Protein AF-A0A8B6LV24-F1 (afdb_monomer_lite)

Sequence (105 aa):
MSESELAAETKAGVDAFNKDLPSRVNATTILQSVSYTSFNKVYMYRYETTFPMDEKAQRAALVKQQCASPNLSAFMKRGITLRSLYFGPDRKMTDIEVRAADCAK

Structure (mmCIF, N/CA/C/O backbone):
data_AF-A0A8B6LV24-F1
#
_entry.id   AF-A0A8B6LV24-F1
#
loop_
_atom_site.group_PDB
_atom_site.id
_atom_site.type_symbol
_atom_site.label_atom_id
_atom_site.label_alt_id
_atom_site.label_comp_id
_atom_site.label_asym_id
_atom_site.label_entity_id
_atom_site.label_seq_id
_atom_site.pdbx_PDB_ins_code
_atom_site.Cartn_x
_atom_site.Cartn_y
_atom_site.Cartn_z
_atom_site.occupancy
_atom_site.B_iso_or_equiv
_atom_site.auth_seq_id
_atom_site.auth_comp_id
_atom_site.auth_asym_id
_atom_site.auth_atom_id
_atom_site.pdbx_PDB_model_num
ATOM 1 N N . MET A 1 1 ? -12.106 3.032 22.383 1.00 60.88 1 MET A N 1
ATOM 2 C CA . MET A 1 1 ? -11.305 3.926 21.534 1.00 60.88 1 MET A CA 1
ATOM 3 C C . MET A 1 1 ? -12.244 4.631 20.578 1.00 60.88 1 MET A C 1
ATOM 5 O O . MET A 1 1 ? -13.026 3.953 19.918 1.00 60.88 1 MET A O 1
ATOM 9 N N . SER A 1 2 ? -12.242 5.956 20.581 1.00 80.81 2 SER A N 1
ATOM 10 C CA . SER A 1 2 ? -13.063 6.789 19.704 1.00 80.81 2 SER A CA 1
ATOM 11 C C . SER A 1 2 ? -12.483 6.844 18.284 1.00 80.81 2 SER A C 1
ATOM 13 O O . SER A 1 2 ? -11.328 6.480 18.045 1.00 80.81 2 SER A O 1
ATOM 15 N N . GLU A 1 3 ? -13.275 7.302 17.312 1.00 78.81 3 GLU A N 1
ATOM 16 C CA . GLU A 1 3 ? -12.783 7.490 15.939 1.00 78.81 3 GLU A CA 1
ATOM 17 C C . GLU A 1 3 ? -11.674 8.551 15.851 1.00 78.81 3 GLU A C 1
ATOM 19 O O . GLU A 1 3 ? -10.770 8.429 15.024 1.00 78.81 3 GLU A O 1
ATOM 24 N N . SER A 1 4 ? -11.707 9.567 16.721 1.00 79.25 4 SER A N 1
ATOM 25 C CA . SER A 1 4 ? -10.672 10.602 16.789 1.00 79.25 4 SER A CA 1
ATOM 26 C C . SER A 1 4 ? -9.351 10.062 17.337 1.00 79.25 4 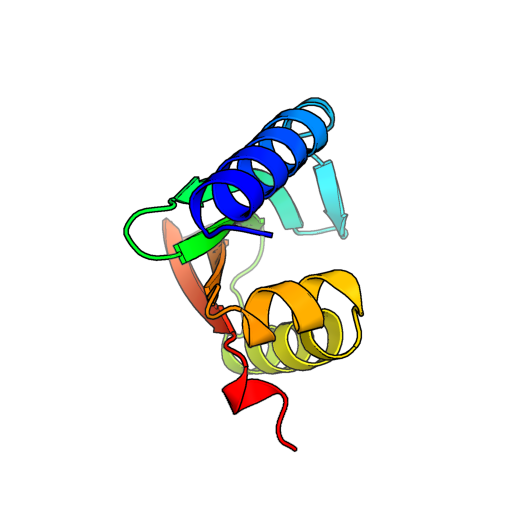SER A C 1
ATOM 28 O O . SER A 1 4 ? -8.296 10.396 16.800 1.00 79.25 4 SER A O 1
ATOM 30 N N . GLU A 1 5 ? -9.397 9.179 18.336 1.00 83.62 5 GLU A N 1
ATOM 31 C CA . GLU A 1 5 ? -8.214 8.484 18.859 1.00 83.62 5 GLU A CA 1
ATOM 32 C C . GLU A 1 5 ? -7.581 7.586 17.789 1.00 83.62 5 GLU A C 1
ATOM 34 O O . GLU A 1 5 ? -6.378 7.676 17.550 1.00 83.62 5 GLU A O 1
ATOM 39 N N . LEU A 1 6 ? -8.393 6.799 17.067 1.00 82.56 6 LEU A N 1
ATOM 40 C CA . LEU A 1 6 ? -7.914 5.972 15.954 1.00 82.56 6 LEU A CA 1
ATOM 41 C C . LEU A 1 6 ? -7.245 6.819 14.865 1.00 82.56 6 LEU A C 1
ATOM 43 O O . LEU A 1 6 ? -6.200 6.441 14.335 1.00 82.56 6 LEU A O 1
ATOM 47 N N . ALA A 1 7 ? -7.846 7.956 14.508 1.00 85.81 7 ALA A N 1
ATOM 48 C CA . ALA A 1 7 ? -7.300 8.838 13.487 1.00 85.81 7 ALA A CA 1
ATOM 49 C C . ALA A 1 7 ? -5.963 9.463 13.915 1.00 85.81 7 ALA A C 1
ATOM 51 O O . ALA A 1 7 ? -5.039 9.527 13.101 1.00 85.81 7 ALA A O 1
ATOM 52 N N . ALA A 1 8 ? -5.848 9.890 15.177 1.00 86.12 8 ALA A N 1
ATOM 53 C CA . ALA A 1 8 ? -4.621 10.452 15.730 1.00 86.12 8 ALA A CA 1
ATOM 54 C C . ALA A 1 8 ? -3.497 9.408 15.800 1.00 86.12 8 ALA A C 1
ATOM 56 O O . ALA A 1 8 ? -2.388 9.677 15.342 1.00 86.12 8 ALA A O 1
ATOM 57 N N . GLU A 1 9 ? -3.794 8.202 16.291 1.00 86.12 9 GLU A N 1
ATOM 58 C CA . GLU A 1 9 ? -2.841 7.088 16.352 1.00 86.12 9 GLU A CA 1
ATOM 59 C C . GLU A 1 9 ? -2.366 6.685 14.950 1.00 86.12 9 GLU A C 1
ATOM 61 O O . GLU A 1 9 ? -1.165 6.582 14.698 1.00 86.12 9 GLU A O 1
ATOM 66 N N . THR A 1 10 ? -3.299 6.532 14.003 1.00 86.75 10 THR A N 1
ATOM 67 C CA . THR A 1 10 ? -2.967 6.156 12.621 1.00 86.75 10 THR A CA 1
ATOM 68 C C . THR A 1 10 ? -2.085 7.216 11.969 1.00 86.75 10 THR A C 1
ATOM 70 O O . THR A 1 10 ? -1.084 6.881 11.334 1.00 86.75 10 THR A O 1
ATOM 73 N N . LYS A 1 11 ? -2.409 8.502 12.158 1.00 89.38 11 LYS A N 1
ATOM 74 C CA . LYS A 1 11 ? -1.599 9.605 11.639 1.00 89.38 11 LYS A CA 1
ATOM 75 C C . LYS A 1 11 ? -0.204 9.642 12.270 1.00 89.38 11 LYS A C 1
ATOM 77 O O . LYS A 1 11 ? 0.769 9.769 11.536 1.00 89.38 11 LYS A O 1
ATOM 82 N N . ALA A 1 12 ? -0.093 9.484 13.587 1.00 88.69 12 ALA A N 1
ATOM 83 C CA . ALA A 1 12 ? 1.200 9.436 14.265 1.00 88.69 12 ALA A CA 1
ATOM 84 C C . ALA A 1 12 ? 2.058 8.257 13.774 1.00 88.69 12 ALA A C 1
ATOM 86 O O . ALA A 1 12 ? 3.254 8.422 13.536 1.00 88.69 12 ALA A O 1
ATOM 87 N N . GLY A 1 13 ? 1.443 7.091 13.549 1.00 88.38 13 GLY A N 1
ATOM 88 C CA . GLY A 1 13 ? 2.110 5.928 12.963 1.00 88.38 13 GLY A CA 1
ATOM 89 C C . GLY A 1 13 ? 2.613 6.186 11.541 1.00 88.38 13 GLY A C 1
ATOM 90 O O . GLY A 1 13 ? 3.742 5.828 11.218 1.00 88.38 13 GLY A O 1
ATOM 91 N N . VAL A 1 14 ? 1.817 6.858 10.703 1.00 92.00 14 VAL A N 1
ATOM 92 C CA . VAL A 1 14 ? 2.236 7.296 9.360 1.00 92.00 14 VAL A CA 1
ATOM 93 C C . VAL A 1 14 ? 3.404 8.277 9.426 1.00 92.00 14 VAL A C 1
ATOM 95 O O . VAL A 1 14 ? 4.382 8.109 8.703 1.00 92.00 14 VAL A O 1
ATOM 98 N N . ASP A 1 15 ? 3.318 9.287 10.291 1.00 91.31 15 ASP A N 1
ATOM 99 C CA . ASP A 1 15 ? 4.351 10.315 10.428 1.00 91.31 15 ASP A CA 1
ATOM 100 C C . ASP A 1 15 ? 5.668 9.711 10.951 1.00 91.31 15 ASP A C 1
ATOM 102 O O . ASP A 1 15 ? 6.746 10.132 10.539 1.00 91.31 15 ASP A O 1
ATOM 106 N N . ALA A 1 16 ? 5.597 8.688 11.809 1.00 91.12 16 ALA A N 1
ATOM 107 C CA . ALA A 1 16 ? 6.760 7.912 12.228 1.00 91.12 16 ALA A CA 1
ATOM 108 C C . ALA A 1 16 ? 7.330 7.068 11.079 1.00 91.12 16 ALA A C 1
ATOM 110 O O . ALA A 1 16 ? 8.526 7.140 10.820 1.00 91.12 16 ALA A O 1
ATOM 111 N N . PHE A 1 17 ? 6.484 6.327 10.359 1.00 89.31 17 PHE A N 1
ATOM 112 C CA . PHE A 1 17 ? 6.910 5.453 9.265 1.00 89.31 17 PHE A CA 1
ATOM 113 C C . PHE A 1 17 ? 7.538 6.229 8.099 1.00 89.31 17 PHE A C 1
ATOM 115 O O . PHE A 1 17 ? 8.506 5.773 7.500 1.00 89.31 17 PHE A O 1
ATOM 122 N N . ASN A 1 18 ? 7.042 7.436 7.813 1.00 93.12 18 ASN A N 1
ATOM 123 C CA . ASN A 1 18 ? 7.606 8.314 6.788 1.00 93.12 18 ASN A CA 1
ATOM 124 C C . ASN A 1 18 ? 9.038 8.784 7.087 1.00 93.12 18 ASN A C 1
ATOM 126 O O . ASN A 1 18 ? 9.724 9.183 6.152 1.00 93.12 18 ASN A O 1
ATOM 130 N N . LYS A 1 19 ? 9.508 8.752 8.344 1.00 93.69 19 LYS A N 1
ATOM 131 C CA . LYS A 1 19 ? 10.889 9.155 8.679 1.00 93.69 19 LYS A CA 1
ATOM 132 C C . LYS A 1 19 ? 11.936 8.240 8.051 1.00 93.69 19 LYS A C 1
ATOM 134 O O . LYS A 1 19 ? 13.045 8.692 7.794 1.00 93.69 19 LYS A O 1
ATOM 139 N N . ASP A 1 20 ? 11.559 6.994 7.781 1.00 93.56 20 ASP A N 1
ATOM 140 C CA . ASP A 1 20 ? 12.427 5.977 7.190 1.00 93.56 20 ASP A CA 1
ATOM 141 C C . ASP A 1 20 ? 12.241 5.862 5.662 1.00 93.56 20 ASP A C 1
ATOM 143 O O . ASP A 1 20 ? 12.734 4.916 5.044 1.00 93.56 20 ASP A O 1
ATOM 147 N N . LEU A 1 21 ? 11.510 6.800 5.039 1.00 93.81 21 LEU A N 1
ATOM 148 C CA . LEU A 1 21 ? 11.235 6.826 3.600 1.00 93.81 21 LEU A CA 1
ATOM 149 C C . LEU A 1 21 ? 12.024 7.939 2.880 1.00 93.81 21 LEU A C 1
ATOM 151 O O . LEU A 1 21 ? 12.297 8.982 3.475 1.00 93.81 21 LEU A O 1
ATOM 155 N N . PRO A 1 22 ? 12.371 7.758 1.589 1.00 96.12 22 PRO A N 1
ATOM 156 C CA . PRO A 1 22 ? 12.035 6.620 0.729 1.00 96.12 22 PRO A CA 1
ATOM 157 C C . PRO A 1 22 ? 12.802 5.339 1.087 1.00 96.12 22 PRO A C 1
ATOM 159 O O . PRO A 1 22 ? 13.978 5.382 1.434 1.00 96.12 22 PRO A O 1
ATOM 162 N N . SER A 1 23 ? 12.146 4.182 0.952 1.00 95.88 23 SER A N 1
ATOM 163 C CA . SER A 1 23 ? 12.736 2.875 1.272 1.00 95.88 23 SER A CA 1
ATOM 164 C C . SER A 1 23 ? 12.533 1.859 0.154 1.00 95.88 23 SER A C 1
ATOM 166 O O . SER A 1 23 ? 11.478 1.787 -0.482 1.00 95.88 23 SER A O 1
ATOM 168 N N . ARG A 1 24 ? 13.564 1.054 -0.111 1.00 94.56 24 ARG A N 1
ATOM 169 C CA . ARG A 1 24 ? 13.538 0.037 -1.164 1.00 94.56 24 ARG A CA 1
ATOM 170 C C . ARG A 1 24 ? 12.769 -1.194 -0.683 1.00 94.56 24 ARG A C 1
ATOM 172 O O . ARG A 1 24 ? 13.188 -1.859 0.255 1.00 94.56 24 ARG A O 1
ATOM 179 N N . VAL A 1 25 ? 11.679 -1.525 -1.375 1.00 91.31 25 VAL A N 1
ATOM 180 C CA . VAL A 1 25 ? 10.848 -2.706 -1.077 1.00 91.31 25 VAL A CA 1
ATOM 181 C C . VAL A 1 25 ? 11.428 -3.954 -1.740 1.00 91.31 25 VAL A C 1
ATOM 183 O O . VAL A 1 25 ? 11.442 -5.031 -1.155 1.00 91.31 25 VAL A O 1
ATOM 186 N N . ASN A 1 26 ? 11.900 -3.813 -2.980 1.00 90.62 26 ASN A N 1
ATOM 187 C CA . ASN A 1 26 ? 12.553 -4.874 -3.747 1.00 90.62 26 ASN A CA 1
ATOM 188 C C . ASN A 1 26 ? 13.489 -4.264 -4.812 1.00 90.62 26 ASN A C 1
ATOM 190 O O . ASN A 1 26 ? 13.689 -3.051 -4.851 1.00 90.62 26 ASN A O 1
ATOM 194 N N . ALA A 1 27 ? 14.068 -5.088 -5.691 1.00 91.00 27 ALA A N 1
ATOM 195 C CA . ALA A 1 27 ? 15.009 -4.640 -6.726 1.00 91.00 27 ALA A CA 1
ATOM 196 C C . ALA A 1 27 ? 14.452 -3.563 -7.683 1.00 91.00 27 ALA A C 1
ATOM 198 O O . ALA A 1 27 ? 15.227 -2.815 -8.274 1.00 91.00 27 ALA A O 1
ATOM 199 N N . THR A 1 28 ? 13.130 -3.481 -7.820 1.00 91.56 28 THR A N 1
ATOM 200 C CA . THR A 1 28 ? 12.426 -2.669 -8.822 1.00 91.56 28 THR A CA 1
ATOM 201 C C . THR A 1 28 ? 11.465 -1.642 -8.234 1.00 91.56 28 THR A C 1
ATOM 203 O O . THR A 1 28 ? 10.993 -0.784 -8.969 1.00 91.56 28 THR A O 1
ATOM 206 N N . THR A 1 29 ? 11.164 -1.711 -6.933 1.00 94.06 29 THR A N 1
ATOM 207 C CA . THR A 1 29 ? 10.116 -0.909 -6.288 1.00 94.06 29 THR A CA 1
ATOM 208 C C . THR A 1 29 ? 10.654 -0.168 -5.070 1.00 94.06 29 THR A C 1
ATOM 210 O O . THR A 1 29 ? 11.246 -0.768 -4.166 1.00 94.06 29 THR A O 1
ATOM 213 N N . ILE A 1 30 ? 10.383 1.132 -5.017 1.00 96.00 30 ILE A N 1
ATOM 214 C CA . ILE A 1 30 ? 10.695 2.018 -3.895 1.00 96.00 30 ILE A CA 1
ATOM 215 C C . ILE A 1 30 ? 9.379 2.528 -3.318 1.00 96.00 30 ILE A C 1
ATOM 217 O O . ILE A 1 30 ? 8.533 3.034 -4.049 1.00 96.00 30 ILE A O 1
ATOM 221 N N . LEU A 1 31 ? 9.195 2.395 -2.008 1.00 96.94 31 LEU A N 1
ATOM 222 C CA . LEU A 1 31 ? 8.131 3.074 -1.284 1.00 96.94 31 LEU A CA 1
ATOM 223 C C . LEU A 1 31 ? 8.590 4.508 -1.008 1.00 96.94 31 LEU A C 1
ATOM 225 O O . LEU A 1 31 ? 9.565 4.720 -0.294 1.00 96.94 31 LEU A O 1
ATOM 229 N N . GLN A 1 32 ? 7.897 5.474 -1.598 1.00 97.06 32 GLN A N 1
ATOM 230 C CA . GLN A 1 32 ? 8.229 6.896 -1.526 1.00 97.06 32 GLN A CA 1
ATOM 231 C C . GLN A 1 32 ? 7.612 7.564 -0.302 1.00 97.06 32 GLN A C 1
ATOM 233 O O . GLN A 1 32 ? 8.268 8.340 0.384 1.00 97.06 32 GLN A O 1
ATOM 238 N N . SER A 1 33 ? 6.339 7.281 -0.034 1.00 96.31 33 SER A N 1
ATOM 239 C CA . SER A 1 33 ? 5.632 7.873 1.096 1.00 96.31 33 SER A CA 1
ATOM 240 C C . SER A 1 33 ? 4.428 7.045 1.510 1.00 96.31 33 SER A C 1
ATOM 242 O O . SER A 1 33 ? 3.902 6.223 0.752 1.00 96.31 33 SER A O 1
ATOM 244 N N . VAL A 1 34 ? 3.959 7.317 2.719 1.00 95.94 34 VAL A N 1
ATOM 245 C CA . VAL A 1 34 ? 2.689 6.839 3.242 1.00 95.94 34 VAL A CA 1
ATOM 246 C C . VAL A 1 34 ? 1.877 8.027 3.742 1.00 95.94 34 VAL A C 1
ATOM 248 O O . VAL A 1 34 ? 2.418 9.027 4.205 1.00 95.94 34 VAL A O 1
ATOM 251 N N . SER A 1 35 ? 0.559 7.960 3.627 1.00 95.12 35 SER A N 1
ATOM 252 C CA . SER A 1 35 ? -0.337 8.996 4.132 1.00 95.12 35 SER A CA 1
ATOM 253 C C . SER A 1 35 ? -1.614 8.377 4.680 1.00 95.12 35 SER A C 1
ATOM 255 O O . SER A 1 35 ? -2.011 7.291 4.267 1.00 95.12 35 SER A O 1
ATOM 257 N N . TYR A 1 36 ? -2.266 9.071 5.606 1.00 94.38 36 TYR A N 1
ATOM 258 C CA . TYR A 1 36 ? -3.589 8.698 6.088 1.00 94.38 36 TYR A CA 1
ATOM 259 C C . TYR A 1 36 ? -4.524 9.900 6.015 1.00 94.38 36 TYR A C 1
ATOM 261 O O . TYR A 1 36 ? -4.168 11.003 6.436 1.00 94.38 36 TYR A O 1
ATOM 269 N N . THR A 1 37 ? -5.726 9.684 5.491 1.00 91.81 37 THR A N 1
ATOM 270 C CA . THR A 1 37 ? -6.793 10.682 5.443 1.00 91.81 37 THR A CA 1
ATOM 271 C C . THR A 1 37 ? -7.974 10.183 6.268 1.00 91.81 37 THR A C 1
ATOM 273 O O . THR A 1 37 ? -8.593 9.172 5.946 1.00 91.81 37 THR A O 1
ATOM 276 N N . SER A 1 38 ? -8.295 10.897 7.349 1.00 87.81 38 SER A N 1
ATOM 277 C CA . SER A 1 38 ? -9.346 10.503 8.296 1.00 87.81 38 SER A CA 1
ATOM 278 C C . SER A 1 38 ? -10.760 10.660 7.737 1.00 87.81 38 SER A C 1
ATOM 280 O O . SER A 1 38 ? -11.620 9.847 8.056 1.00 87.81 38 SER A O 1
ATOM 282 N N . PHE A 1 39 ? -10.993 11.656 6.874 1.00 86.88 39 PHE A N 1
ATOM 283 C CA . PHE A 1 39 ? -12.312 11.944 6.296 1.00 86.88 39 PHE A CA 1
ATOM 284 C C . PHE A 1 39 ? -12.882 10.771 5.485 1.00 86.88 39 PHE A C 1
ATOM 286 O O . PHE A 1 39 ? -14.048 10.424 5.632 1.00 86.88 39 PHE A O 1
ATOM 293 N N . ASN A 1 40 ? -12.051 10.136 4.656 1.00 88.81 40 ASN A N 1
ATOM 294 C CA . ASN A 1 40 ? -12.427 8.982 3.832 1.00 88.81 40 ASN A CA 1
ATOM 295 C C . ASN A 1 40 ? -11.839 7.657 4.352 1.00 88.81 40 ASN A C 1
ATOM 297 O O . ASN A 1 40 ? -11.995 6.631 3.695 1.00 88.81 40 ASN A O 1
ATOM 301 N N . LYS A 1 41 ? -11.167 7.677 5.513 1.00 92.69 41 LYS A N 1
ATOM 302 C CA . LYS A 1 41 ? -10.490 6.527 6.133 1.00 92.69 41 LYS A CA 1
ATOM 303 C C . LYS A 1 41 ? -9.582 5.781 5.145 1.00 92.69 41 LYS A C 1
ATOM 305 O O . LYS A 1 41 ? -9.628 4.557 5.054 1.00 92.69 41 LYS A O 1
ATOM 310 N N . VAL A 1 42 ? -8.751 6.503 4.395 1.00 95.75 42 VAL A N 1
ATOM 311 C CA . VAL A 1 42 ? -7.809 5.898 3.437 1.00 95.75 42 VAL A CA 1
ATOM 312 C C . VAL A 1 42 ? -6.392 5.957 3.988 1.00 95.75 42 VAL A C 1
ATOM 314 O O . VAL A 1 42 ? -5.886 7.033 4.300 1.00 95.75 42 VAL A O 1
ATOM 317 N N . TYR A 1 43 ? -5.747 4.797 4.071 1.00 96.12 43 TYR A N 1
ATOM 318 C CA . TYR A 1 43 ? -4.318 4.657 4.329 1.00 96.12 43 TYR A CA 1
ATOM 319 C C . TYR A 1 43 ? -3.623 4.365 2.998 1.00 96.12 43 TYR A C 1
ATOM 321 O O . TYR A 1 43 ? -3.797 3.296 2.413 1.00 96.12 43 TYR A O 1
ATOM 329 N N . MET A 1 44 ? -2.874 5.336 2.489 1.00 97.06 44 MET A N 1
ATOM 330 C CA . MET A 1 44 ? -2.324 5.322 1.141 1.00 97.06 44 MET A CA 1
ATOM 331 C C . MET A 1 44 ? -0.810 5.132 1.156 1.00 97.06 44 MET A C 1
ATOM 333 O O . MET A 1 44 ? -0.094 5.887 1.809 1.00 97.06 44 MET A O 1
ATOM 337 N N . TYR A 1 45 ? -0.334 4.175 0.368 1.00 97.00 45 TYR A N 1
ATOM 338 C CA . TYR A 1 45 ? 1.071 3.930 0.068 1.00 97.00 45 TYR A CA 1
ATOM 339 C C . TYR A 1 45 ? 1.386 4.441 -1.337 1.00 97.00 45 TYR A C 1
ATOM 341 O O . TYR A 1 45 ? 0.656 4.136 -2.282 1.00 97.00 45 TYR A O 1
ATOM 349 N N . ARG A 1 46 ? 2.484 5.180 -1.493 1.00 97.25 46 ARG A N 1
ATOM 350 C CA . ARG A 1 46 ? 2.967 5.662 -2.789 1.00 97.25 46 ARG A CA 1
ATOM 351 C C . ARG A 1 46 ? 4.280 4.984 -3.143 1.00 97.25 46 ARG A C 1
ATOM 353 O O . ARG A 1 46 ? 5.266 5.149 -2.433 1.00 97.25 46 ARG A O 1
ATOM 360 N N . TYR A 1 47 ? 4.303 4.287 -4.268 1.00 96.62 47 TYR A N 1
ATOM 361 C CA . TYR A 1 47 ? 5.457 3.557 -4.770 1.00 96.62 47 TYR A CA 1
ATOM 362 C C . TYR A 1 47 ? 5.920 4.099 -6.119 1.00 96.62 47 TYR A C 1
ATOM 364 O O . TYR A 1 47 ? 5.109 4.488 -6.956 1.00 96.62 47 TYR A O 1
ATOM 372 N N . GLU A 1 48 ? 7.218 4.024 -6.365 1.00 95.56 48 GLU A N 1
ATOM 373 C CA . GLU A 1 48 ? 7.806 4.129 -7.698 1.00 95.56 48 GLU A CA 1
ATOM 374 C C . GLU A 1 48 ? 8.330 2.761 -8.121 1.00 95.56 48 GLU A C 1
ATOM 376 O O . GLU A 1 48 ? 8.940 2.048 -7.320 1.00 95.56 48 GLU A O 1
ATOM 381 N N . THR A 1 49 ? 8.076 2.383 -9.373 1.00 94.19 49 THR A N 1
ATOM 382 C CA . THR A 1 49 ? 8.552 1.126 -9.956 1.00 94.19 49 THR A CA 1
ATOM 383 C C . THR A 1 49 ? 9.271 1.373 -11.275 1.00 94.19 49 THR A C 1
ATOM 385 O O . THR A 1 49 ? 8.855 2.208 -12.075 1.00 94.19 49 THR A O 1
ATOM 388 N N . THR A 1 50 ? 10.346 0.629 -11.525 1.00 92.25 50 THR A N 1
ATOM 389 C CA . THR A 1 50 ? 11.095 0.693 -12.790 1.00 92.25 50 THR A CA 1
ATOM 390 C C . THR A 1 50 ? 10.522 -0.211 -13.881 1.00 92.25 50 THR A C 1
ATOM 392 O O . THR A 1 50 ? 10.928 -0.092 -15.035 1.00 92.25 50 THR A O 1
ATOM 395 N N . PHE A 1 51 ? 9.565 -1.083 -13.546 1.00 86.00 51 PHE A N 1
ATOM 396 C CA . PHE A 1 51 ? 8.920 -2.007 -14.483 1.00 86.00 51 PHE A CA 1
ATOM 397 C C . PHE A 1 51 ? 7.403 -1.798 -14.545 1.00 86.00 51 PHE A C 1
ATOM 399 O O . PHE A 1 51 ? 6.799 -1.454 -13.521 1.00 86.00 51 PHE A O 1
ATOM 406 N N . PRO A 1 52 ? 6.773 -2.044 -15.713 1.00 83.31 52 PRO A N 1
ATOM 407 C CA . PRO A 1 52 ? 5.322 -2.142 -15.819 1.00 83.31 52 PRO A CA 1
ATOM 408 C C . PRO A 1 52 ? 4.768 -3.178 -14.840 1.00 83.31 52 PRO A C 1
ATOM 410 O O . PRO A 1 52 ? 5.360 -4.238 -14.637 1.00 83.31 52 PRO A O 1
ATOM 413 N N . MET A 1 53 ? 3.626 -2.863 -14.240 1.00 86.38 53 MET A N 1
ATOM 414 C CA . MET A 1 53 ? 2.996 -3.712 -13.237 1.00 86.38 53 MET A CA 1
ATOM 415 C C . MET A 1 53 ? 1.931 -4.605 -13.858 1.00 86.38 53 MET A C 1
ATOM 417 O O . MET A 1 53 ? 1.061 -4.115 -14.575 1.00 86.38 53 MET A O 1
ATOM 421 N N . ASP A 1 54 ? 1.943 -5.894 -13.519 1.00 89.50 54 ASP A N 1
ATOM 422 C CA . ASP A 1 54 ? 0.746 -6.724 -13.644 1.00 89.50 54 ASP A CA 1
ATOM 423 C C . ASP A 1 54 ? -0.165 -6.420 -12.448 1.00 89.50 54 ASP A C 1
ATOM 425 O O . ASP A 1 54 ? 0.056 -6.900 -11.333 1.00 89.50 54 ASP A O 1
ATOM 429 N N . GLU A 1 55 ? -1.178 -5.586 -12.679 1.00 91.31 55 GLU A N 1
ATOM 430 C CA . GLU A 1 55 ? -2.136 -5.164 -11.655 1.00 91.31 55 GLU A CA 1
ATOM 431 C C . GLU A 1 55 ? -2.818 -6.357 -10.973 1.00 91.31 55 GLU A C 1
ATOM 433 O O . GLU A 1 55 ? -2.993 -6.359 -9.753 1.00 91.31 55 GLU A O 1
ATOM 438 N N . LYS A 1 56 ? -3.170 -7.405 -11.727 1.00 93.38 56 LYS A N 1
ATOM 439 C CA . LYS A 1 56 ? -3.891 -8.562 -11.187 1.00 93.38 56 LYS A CA 1
ATOM 440 C C . LYS A 1 56 ? -2.993 -9.367 -10.255 1.00 93.38 56 LYS A C 1
ATOM 442 O O . LYS A 1 56 ? -3.428 -9.746 -9.163 1.00 93.38 56 LYS A O 1
ATOM 447 N N . ALA A 1 57 ? -1.752 -9.612 -10.671 1.00 92.38 57 ALA A N 1
ATOM 448 C CA . ALA A 1 57 ? -0.765 -10.293 -9.840 1.00 92.38 57 ALA A CA 1
ATOM 449 C C . ALA A 1 57 ? -0.435 -9.468 -8.586 1.00 92.38 57 ALA A C 1
ATOM 451 O O . ALA A 1 57 ? -0.446 -10.005 -7.473 1.00 92.38 57 ALA A O 1
ATOM 452 N N . GLN A 1 58 ? -0.232 -8.156 -8.744 1.00 92.62 58 GLN A N 1
ATOM 453 C CA . GLN A 1 58 ? 0.074 -7.267 -7.627 1.00 92.62 58 GLN A CA 1
ATOM 454 C C . GLN A 1 58 ? -1.086 -7.184 -6.631 1.00 92.62 58 GLN A C 1
ATOM 456 O O . GLN A 1 58 ? -0.869 -7.268 -5.422 1.00 92.62 58 GLN A O 1
ATOM 461 N N . ARG A 1 59 ? -2.330 -7.091 -7.115 1.00 94.81 59 ARG A N 1
ATOM 462 C CA . ARG A 1 59 ? -3.520 -7.089 -6.260 1.00 94.81 59 ARG A CA 1
ATOM 463 C C . ARG A 1 59 ? -3.621 -8.372 -5.448 1.00 94.81 59 ARG A C 1
ATOM 465 O O . ARG A 1 59 ? -3.866 -8.308 -4.247 1.00 94.81 59 ARG A O 1
ATOM 472 N N . ALA A 1 60 ? -3.407 -9.532 -6.068 1.00 94.81 60 ALA A N 1
ATOM 473 C CA . ALA A 1 60 ? -3.431 -10.808 -5.356 1.00 94.81 60 ALA A CA 1
ATOM 474 C C . ALA A 1 60 ? -2.358 -10.875 -4.253 1.00 94.81 60 ALA A C 1
ATOM 476 O O . ALA A 1 60 ? -2.644 -11.329 -3.142 1.00 94.81 60 ALA A O 1
ATOM 477 N N . ALA A 1 61 ? -1.148 -10.380 -4.533 1.00 93.25 61 ALA A N 1
ATOM 478 C CA . ALA A 1 61 ? -0.066 -10.308 -3.554 1.00 93.25 61 ALA A CA 1
ATOM 479 C C . ALA A 1 61 ? -0.397 -9.359 -2.387 1.00 93.25 61 ALA A C 1
ATOM 481 O O . ALA A 1 61 ? -0.224 -9.740 -1.228 1.00 93.25 61 ALA A O 1
ATOM 482 N N . LEU A 1 62 ? -0.927 -8.166 -2.679 1.00 94.62 62 LEU A N 1
ATOM 483 C CA . LEU A 1 62 ? -1.319 -7.182 -1.666 1.00 94.62 62 LEU A CA 1
ATOM 484 C C . LEU A 1 62 ? -2.443 -7.695 -0.771 1.00 94.62 62 LEU A C 1
ATOM 486 O O . LEU A 1 62 ? -2.316 -7.609 0.447 1.00 94.62 62 LEU A O 1
ATOM 490 N N . VAL A 1 63 ? -3.497 -8.287 -1.342 1.00 95.81 63 VAL A N 1
ATOM 491 C CA . VAL A 1 63 ? -4.584 -8.897 -0.558 1.00 95.81 63 VAL A CA 1
ATOM 492 C C . VAL A 1 63 ? -4.008 -9.942 0.395 1.00 95.81 63 VAL A C 1
ATOM 494 O O . VAL A 1 63 ? -4.236 -9.870 1.600 1.00 95.81 63 VAL A O 1
ATOM 497 N N . LYS A 1 64 ? -3.178 -10.866 -0.106 1.00 95.00 64 LYS A N 1
ATOM 498 C CA . LYS A 1 64 ? -2.547 -11.893 0.733 1.00 95.00 64 LYS A CA 1
ATOM 499 C C . LYS A 1 64 ? -1.722 -11.280 1.870 1.00 95.00 64 LYS A C 1
ATOM 501 O O . LYS A 1 64 ? -1.873 -11.688 3.018 1.00 95.00 64 LYS A O 1
ATOM 506 N N . GLN A 1 65 ? -0.858 -10.312 1.568 1.00 94.44 65 GLN A N 1
ATOM 507 C CA . GLN A 1 65 ? 0.032 -9.695 2.555 1.00 94.44 65 GLN A CA 1
ATOM 508 C C . GLN A 1 65 ? -0.735 -8.885 3.608 1.00 94.44 65 GLN A C 1
ATOM 510 O O . GLN A 1 65 ? -0.467 -9.000 4.804 1.00 94.44 65 GLN A O 1
ATOM 515 N N . GLN A 1 66 ? -1.678 -8.051 3.175 1.00 94.88 66 GLN A N 1
ATOM 516 C CA . GLN A 1 66 ? -2.381 -7.119 4.051 1.00 94.88 66 GLN A CA 1
ATOM 517 C C . GLN A 1 66 ? -3.423 -7.829 4.916 1.00 94.88 66 GLN A C 1
ATOM 519 O O . GLN A 1 66 ? -3.559 -7.499 6.092 1.00 94.88 66 GLN A O 1
ATOM 524 N N . CYS A 1 67 ? -4.095 -8.852 4.383 1.00 93.56 67 CYS A N 1
ATOM 525 C CA . CYS A 1 67 ? -5.018 -9.672 5.164 1.00 93.56 67 CYS A CA 1
ATOM 526 C C . CYS A 1 67 ? -4.296 -10.565 6.184 1.00 93.56 67 CYS A C 1
ATOM 528 O O . CYS A 1 67 ? -4.841 -10.810 7.259 1.00 93.56 67 CYS A O 1
ATOM 530 N N . ALA A 1 68 ? -3.068 -11.015 5.886 1.00 94.75 68 ALA A N 1
ATOM 531 C CA . ALA A 1 68 ? -2.248 -11.793 6.818 1.00 94.75 68 ALA A CA 1
ATOM 532 C C . ALA A 1 68 ? -1.613 -10.946 7.938 1.00 94.75 68 ALA A C 1
ATOM 534 O O . ALA A 1 68 ? -1.208 -11.493 8.961 1.00 94.75 68 ALA A O 1
ATOM 535 N N . SER A 1 69 ? -1.516 -9.623 7.768 1.00 93.69 69 SER A N 1
ATOM 536 C CA . SER A 1 69 ? -0.984 -8.718 8.791 1.00 93.69 69 SER A CA 1
ATOM 537 C C . SER A 1 69 ? -2.045 -8.417 9.859 1.00 93.69 69 SER A C 1
ATOM 539 O O . SER A 1 69 ? -3.071 -7.813 9.529 1.00 93.69 69 SER A O 1
ATOM 541 N N . PRO A 1 70 ? -1.818 -8.753 11.147 1.00 90.62 70 PRO A N 1
ATOM 542 C CA . PRO A 1 70 ? -2.792 -8.488 12.209 1.00 90.62 70 PRO A CA 1
ATOM 543 C C . PRO A 1 70 ? -3.162 -7.005 12.325 1.00 90.62 70 PRO A C 1
ATOM 545 O O . PRO A 1 70 ? -4.336 -6.669 12.479 1.00 90.62 70 PRO A O 1
ATOM 548 N N . ASN A 1 71 ? -2.176 -6.114 12.178 1.00 88.81 71 ASN A N 1
ATOM 549 C CA . ASN A 1 71 ? -2.374 -4.668 12.287 1.00 88.81 71 ASN A CA 1
ATOM 550 C C . ASN A 1 71 ? -3.198 -4.119 11.116 1.00 88.81 71 ASN A C 1
ATOM 552 O O . ASN A 1 71 ? -4.168 -3.392 11.322 1.00 88.81 71 ASN A O 1
ATOM 556 N N . LEU A 1 72 ? -2.852 -4.503 9.884 1.00 91.81 72 LEU A N 1
ATOM 557 C CA . LEU A 1 72 ? -3.550 -4.028 8.687 1.00 91.81 72 LEU A CA 1
ATOM 558 C C . LEU A 1 72 ? -4.961 -4.620 8.585 1.00 91.81 72 LEU A C 1
ATOM 560 O O . LE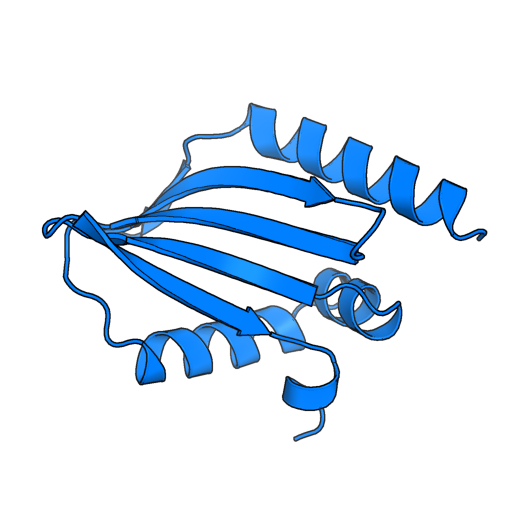U A 1 72 ? -5.910 -3.911 8.257 1.00 91.81 72 LEU A O 1
ATOM 564 N N . SER A 1 73 ? -5.127 -5.888 8.963 1.00 91.31 73 SER A N 1
ATOM 565 C CA . SER A 1 73 ? -6.440 -6.520 9.105 1.00 91.31 73 SER A CA 1
ATOM 566 C C . SER A 1 73 ? -7.306 -5.798 10.144 1.00 91.31 73 SER A C 1
ATOM 568 O O . SER A 1 73 ? -8.482 -5.530 9.892 1.00 91.31 73 SER A O 1
ATOM 570 N N . ALA A 1 74 ? -6.736 -5.403 11.288 1.00 89.62 74 ALA A N 1
ATOM 571 C CA . ALA A 1 74 ? -7.449 -4.617 12.294 1.00 89.62 74 ALA A CA 1
ATOM 572 C C . ALA A 1 74 ? -7.858 -3.225 11.779 1.00 89.62 74 ALA A C 1
ATOM 574 O O . ALA A 1 74 ? -8.974 -2.785 12.057 1.00 89.62 74 ALA A O 1
ATOM 575 N N . PHE A 1 75 ? -7.009 -2.549 10.997 1.00 91.00 75 PHE A N 1
ATOM 576 C CA . PHE A 1 75 ? -7.358 -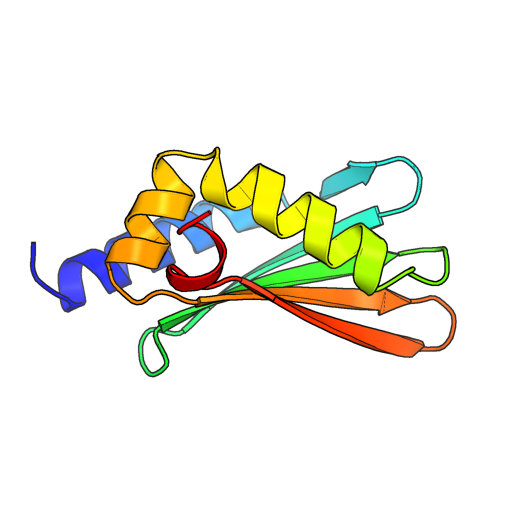1.282 10.339 1.00 91.00 75 PHE A CA 1
ATOM 577 C C . PHE A 1 75 ? -8.535 -1.457 9.380 1.00 91.00 75 PHE A C 1
ATOM 579 O O . PHE A 1 75 ? -9.523 -0.726 9.474 1.00 91.00 75 PHE A O 1
ATOM 586 N N . MET A 1 76 ? -8.483 -2.476 8.523 1.00 93.81 76 MET A N 1
ATOM 587 C CA . MET A 1 76 ? -9.564 -2.769 7.583 1.00 93.81 76 MET A CA 1
ATOM 588 C C . MET A 1 76 ? -10.883 -3.091 8.290 1.00 93.81 76 MET A C 1
ATOM 590 O O . MET A 1 76 ? -11.929 -2.573 7.901 1.00 93.81 76 MET A O 1
ATOM 594 N N . LYS A 1 77 ? -10.853 -3.861 9.386 1.00 92.25 77 LYS A N 1
ATOM 595 C CA . LYS A 1 77 ? -12.042 -4.135 10.220 1.00 92.25 77 LYS A CA 1
ATOM 596 C C . LYS A 1 77 ? -12.656 -2.874 10.840 1.00 92.25 77 LYS A C 1
ATOM 598 O O . LYS A 1 77 ? -13.840 -2.874 11.156 1.00 92.25 77 LYS A O 1
ATOM 603 N N . ARG A 1 78 ? -11.877 -1.799 10.992 1.00 90.69 78 ARG A N 1
ATOM 604 C CA . ARG A 1 78 ? -12.332 -0.476 11.462 1.00 90.69 78 ARG A CA 1
ATOM 605 C C . ARG A 1 78 ? -12.789 0.444 10.317 1.00 90.69 78 ARG A C 1
ATOM 607 O O . ARG A 1 78 ? -13.035 1.629 10.538 1.00 90.69 78 ARG A O 1
ATOM 614 N N . GLY A 1 79 ? -12.915 -0.093 9.102 1.00 91.69 79 GLY A N 1
ATOM 615 C CA . GLY A 1 79 ? -13.386 0.626 7.918 1.00 91.69 79 GLY A CA 1
ATOM 616 C C . GLY A 1 79 ? -12.303 1.414 7.181 1.00 91.69 79 GLY A C 1
ATOM 617 O O . GLY A 1 79 ? -12.644 2.223 6.323 1.00 91.69 79 GLY A O 1
ATOM 618 N N . ILE A 1 80 ? -11.020 1.205 7.501 1.00 94.00 80 ILE A N 1
ATOM 619 C CA . ILE A 1 80 ? -9.916 1.839 6.774 1.00 94.00 80 ILE A CA 1
ATOM 620 C C . ILE A 1 80 ? -9.666 1.084 5.463 1.00 94.00 80 ILE A C 1
ATOM 622 O O . ILE A 1 80 ? -9.495 -0.133 5.465 1.00 94.00 80 ILE A O 1
ATOM 626 N N . THR A 1 81 ? -9.613 1.803 4.344 1.00 96.50 81 THR A N 1
ATOM 627 C CA . THR A 1 81 ? -9.197 1.252 3.046 1.00 96.50 81 THR A CA 1
ATOM 628 C C . THR A 1 81 ? -7.689 1.395 2.891 1.00 96.50 81 THR A C 1
ATOM 630 O O . THR A 1 81 ? -7.146 2.486 3.080 1.00 96.50 81 THR A O 1
ATOM 633 N N . LEU A 1 82 ? -7.012 0.307 2.531 1.00 97.06 82 LEU A N 1
ATOM 634 C CA . LEU A 1 82 ? -5.588 0.316 2.213 1.00 97.06 82 LEU A CA 1
ATOM 635 C C . LEU A 1 82 ? -5.443 0.529 0.706 1.00 97.06 82 LEU A C 1
ATOM 637 O O . LEU A 1 82 ? -5.926 -0.283 -0.080 1.00 97.06 82 LEU A O 1
ATOM 641 N N . ARG A 1 83 ? -4.809 1.628 0.297 1.00 97.56 83 ARG A N 1
ATOM 642 C CA . ARG A 1 83 ? -4.651 2.006 -1.114 1.00 97.5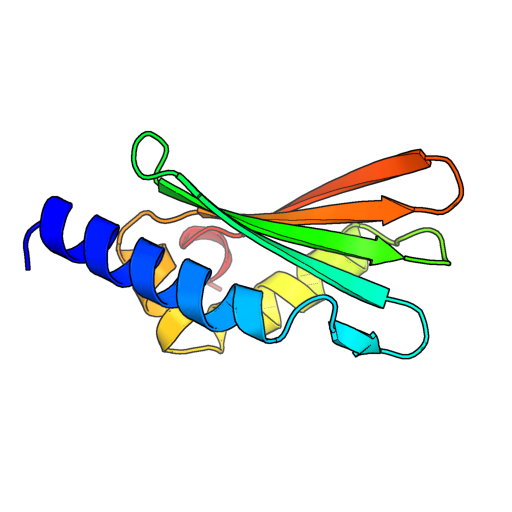6 83 ARG A CA 1
ATOM 643 C C . ARG A 1 83 ? -3.180 2.049 -1.491 1.00 97.56 83 ARG A C 1
ATOM 645 O O . ARG A 1 83 ? -2.381 2.676 -0.802 1.00 97.56 83 ARG A O 1
ATOM 652 N N . SER A 1 84 ? -2.808 1.402 -2.583 1.00 97.50 84 SER A N 1
ATOM 653 C CA . SER A 1 84 ? -1.436 1.343 -3.080 1.00 97.50 84 SER A CA 1
ATOM 654 C C . SER A 1 84 ? -1.371 1.967 -4.468 1.00 97.50 84 SER A C 1
ATOM 656 O O . SER A 1 84 ? -1.943 1.436 -5.416 1.00 97.50 84 SER A O 1
ATOM 658 N N . LEU A 1 85 ? -0.663 3.092 -4.572 1.00 96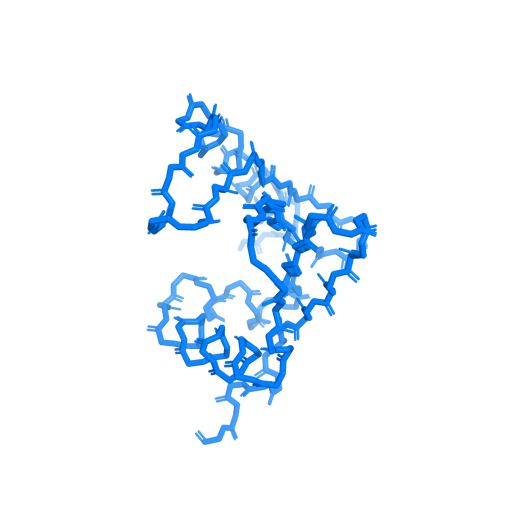.44 85 LEU A N 1
ATOM 659 C CA . LEU A 1 85 ? -0.430 3.811 -5.820 1.00 96.44 85 LEU A CA 1
ATOM 660 C C . LEU A 1 85 ? 0.971 3.505 -6.334 1.00 96.44 85 LEU A C 1
ATOM 662 O O . LEU A 1 85 ? 1.955 3.878 -5.696 1.00 96.44 85 LEU A O 1
ATOM 666 N N . TYR A 1 86 ? 1.066 2.870 -7.494 1.00 95.62 86 TYR A N 1
ATOM 667 C CA . TYR A 1 86 ? 2.333 2.583 -8.152 1.00 95.62 86 TYR A CA 1
ATOM 668 C C . TYR A 1 86 ? 2.516 3.473 -9.371 1.00 95.62 86 TYR A C 1
ATOM 670 O O . TYR A 1 86 ? 1.703 3.442 -10.291 1.00 95.62 86 TYR A O 1
ATOM 678 N N . PHE A 1 87 ? 3.605 4.232 -9.389 1.00 94.50 87 PHE A N 1
ATOM 679 C CA . PHE A 1 87 ? 4.003 5.072 -10.512 1.00 94.50 87 PHE A CA 1
ATOM 680 C C . PHE A 1 87 ? 5.062 4.333 -11.333 1.00 94.50 87 PHE A C 1
ATOM 682 O O . PHE A 1 87 ? 6.176 4.108 -10.853 1.00 94.50 87 PHE A O 1
ATOM 689 N N . GLY A 1 88 ? 4.681 3.902 -12.538 1.00 90.81 88 GLY A N 1
ATOM 690 C CA . GLY A 1 88 ? 5.543 3.165 -13.460 1.00 90.81 88 GLY A CA 1
ATOM 691 C C . GLY A 1 88 ? 6.380 4.050 -14.391 1.00 90.81 88 GLY A C 1
ATOM 692 O O . GLY A 1 88 ? 6.178 5.267 -14.455 1.00 90.81 88 GLY A O 1
ATOM 693 N N . PRO A 1 89 ? 7.309 3.443 -15.155 1.00 86.62 89 PRO A N 1
ATOM 694 C CA . PRO A 1 89 ? 8.239 4.168 -16.026 1.00 86.62 89 PRO A CA 1
ATOM 695 C C . PRO A 1 89 ? 7.543 4.900 -17.185 1.00 86.62 89 PRO A C 1
ATOM 697 O O . PRO A 1 89 ? 8.039 5.913 -17.670 1.00 86.62 89 PRO A O 1
ATOM 700 N N . ASP A 1 90 ? 6.370 4.432 -17.610 1.00 84.94 90 ASP A N 1
ATOM 701 C CA . ASP A 1 90 ? 5.542 5.035 -18.660 1.00 84.94 90 ASP A CA 1
ATOM 702 C C . ASP A 1 90 ? 4.597 6.129 -18.129 1.00 84.94 90 ASP A C 1
ATOM 704 O O . ASP A 1 90 ? 3.655 6.530 -18.813 1.00 84.94 90 ASP A O 1
ATOM 708 N N . ARG A 1 91 ? 4.838 6.611 -16.899 1.00 80.12 91 ARG A N 1
ATOM 709 C CA . ARG A 1 91 ? 3.963 7.526 -16.148 1.00 80.12 91 ARG A CA 1
ATOM 710 C C . ARG A 1 91 ? 2.556 6.976 -15.910 1.00 80.12 91 ARG A C 1
ATOM 712 O O . ARG A 1 91 ? 1.691 7.732 -15.463 1.00 80.12 91 ARG A O 1
ATOM 719 N N . LYS A 1 92 ? 2.302 5.686 -16.162 1.00 86.44 92 LYS A N 1
ATOM 720 C CA . LYS A 1 92 ? 1.036 5.083 -15.760 1.00 86.44 92 LYS A CA 1
ATOM 721 C C . LYS A 1 92 ? 1.030 4.870 -14.261 1.00 86.44 92 LYS A C 1
ATOM 723 O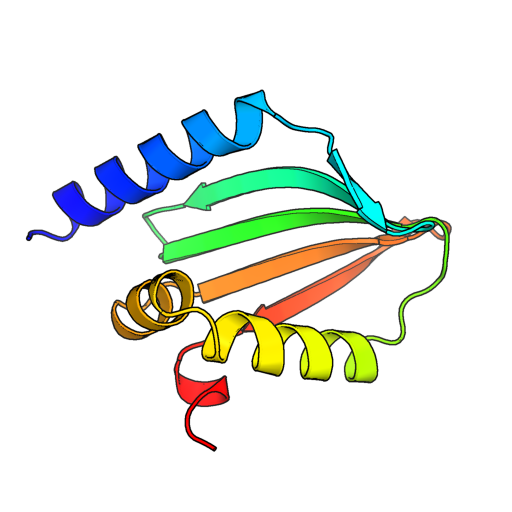 O . LYS A 1 92 ? 1.995 4.392 -13.662 1.00 86.44 92 LYS A O 1
ATOM 728 N N . MET A 1 93 ? -0.097 5.239 -13.677 1.00 91.62 93 MET A N 1
ATOM 729 C CA . MET A 1 93 ? -0.408 4.968 -12.290 1.00 91.62 93 MET A CA 1
ATOM 730 C C . MET A 1 93 ? -1.253 3.697 -12.232 1.00 91.62 93 MET A C 1
ATOM 732 O O . MET A 1 93 ? -2.286 3.621 -12.891 1.00 91.62 93 MET A O 1
ATOM 736 N N . THR A 1 94 ? -0.818 2.718 -11.445 1.00 93.75 94 THR A N 1
ATOM 737 C CA . THR A 1 94 ? -1.649 1.573 -11.050 1.00 93.75 94 THR A CA 1
ATOM 738 C C . THR A 1 94 ? -2.166 1.829 -9.643 1.00 93.75 94 THR A C 1
ATOM 740 O O . THR A 1 94 ? -1.380 2.128 -8.744 1.00 93.75 94 THR A O 1
ATOM 743 N N . ASP A 1 95 ? -3.478 1.743 -9.463 1.00 95.25 95 ASP A N 1
ATOM 744 C CA . ASP A 1 95 ? -4.161 2.073 -8.217 1.00 95.25 95 ASP A CA 1
ATOM 745 C C . ASP A 1 95 ? -4.914 0.852 -7.705 1.00 95.25 95 ASP A C 1
ATOM 747 O O . ASP A 1 95 ? -5.857 0.380 -8.338 1.00 95.25 95 ASP A O 1
ATOM 751 N N . ILE A 1 96 ? -4.457 0.315 -6.577 1.00 96.56 96 ILE A N 1
ATOM 752 C CA . ILE A 1 96 ? -4.992 -0.918 -6.010 1.00 96.56 96 ILE A CA 1
ATOM 753 C C . ILE A 1 96 ? -5.521 -0.634 -4.614 1.00 96.56 96 ILE A C 1
ATOM 755 O O . ILE A 1 96 ? -4.772 -0.247 -3.718 1.00 96.56 96 ILE A O 1
ATOM 759 N N . GLU A 1 97 ? -6.806 -0.906 -4.415 1.00 96.50 97 GLU A N 1
ATOM 760 C CA . GLU A 1 97 ? -7.445 -0.867 -3.104 1.00 96.50 97 GLU A CA 1
ATOM 761 C C . GLU A 1 97 ? -7.670 -2.275 -2.550 1.00 96.50 97 GLU A C 1
ATOM 763 O O . GLU A 1 97 ? -8.095 -3.194 -3.263 1.00 96.50 97 GLU A O 1
ATOM 768 N N . VAL A 1 98 ? -7.430 -2.408 -1.248 1.00 96.44 98 VAL A N 1
ATOM 769 C CA . VAL A 1 98 ? -7.748 -3.587 -0.448 1.00 96.44 98 VAL A CA 1
ATOM 770 C C . VAL A 1 98 ? -8.600 -3.148 0.738 1.00 96.44 98 VAL A C 1
ATOM 772 O O . VAL A 1 98 ? -8.278 -2.203 1.467 1.00 96.44 98 VAL A O 1
ATOM 775 N N . ARG A 1 99 ? -9.725 -3.835 0.913 1.00 95.88 99 ARG A N 1
ATOM 776 C CA . ARG A 1 99 ? -10.722 -3.581 1.954 1.00 95.88 99 ARG A CA 1
ATOM 777 C C . ARG A 1 99 ? -10.948 -4.845 2.774 1.00 95.88 99 ARG A C 1
ATOM 779 O O . ARG A 1 99 ? -10.586 -5.944 2.369 1.00 95.88 99 ARG A O 1
ATOM 786 N N . ALA A 1 100 ? -11.652 -4.712 3.897 1.00 94.50 100 ALA A N 1
ATOM 787 C CA . ALA A 1 100 ? -11.998 -5.857 4.745 1.00 94.50 100 ALA A CA 1
ATOM 788 C C . ALA A 1 100 ? -12.705 -6.993 3.978 1.00 94.50 100 ALA A C 1
ATOM 790 O O . ALA A 1 100 ? -12.459 -8.164 4.255 1.00 94.50 100 ALA A O 1
ATOM 791 N N . ALA A 1 101 ? -13.542 -6.651 2.991 1.00 93.69 101 ALA A N 1
ATOM 792 C CA . ALA A 1 101 ? -14.244 -7.621 2.150 1.00 93.69 101 ALA A CA 1
ATOM 793 C C . ALA A 1 101 ? -13.298 -8.479 1.288 1.00 93.69 101 ALA A C 1
ATOM 795 O O . ALA A 1 101 ? -13.628 -9.619 0.976 1.00 93.69 101 ALA A O 1
ATOM 796 N N . ASP A 1 102 ? -12.110 -7.973 0.941 1.00 93.19 102 ASP A N 1
ATOM 797 C CA . ASP A 1 102 ? -11.113 -8.736 0.183 1.00 93.19 102 ASP A CA 1
ATOM 798 C C . ASP A 1 102 ? -10.459 -9.845 1.021 1.00 93.19 102 ASP A C 1
ATOM 800 O O . ASP A 1 102 ? -9.939 -10.808 0.457 1.00 93.19 102 ASP A O 1
ATOM 804 N N . CYS A 1 103 ? -10.514 -9.732 2.354 1.00 89.38 103 CYS A N 1
ATOM 805 C CA . CYS A 1 103 ? -9.943 -10.695 3.296 1.00 89.38 103 CYS A CA 1
ATOM 806 C C . CYS A 1 103 ? -10.896 -11.826 3.699 1.00 89.38 103 CYS A C 1
ATOM 808 O O . CYS A 1 103 ? -10.469 -12.750 4.383 1.00 89.38 103 CYS A O 1
ATOM 810 N N . ALA A 1 104 ? -12.175 -11.755 3.329 1.00 77.88 104 ALA A N 1
ATOM 811 C CA . ALA A 1 104 ? -13.210 -12.694 3.768 1.00 77.88 104 ALA A CA 1
ATOM 812 C C . ALA A 1 104 ? -13.239 -14.011 2.956 1.00 77.88 104 ALA A C 1
ATOM 814 O O . ALA A 1 104 ? -14.314 -14.557 2.717 1.00 77.88 104 ALA A O 1
ATOM 815 N N . LYS A 1 105 ? -12.076 -14.493 2.499 1.00 57.81 105 LYS A N 1
ATOM 816 C CA . LYS A 1 105 ? -11.934 -15.716 1.694 1.00 57.81 105 LYS A CA 1
ATOM 817 C C . LYS A 1 105 ? -11.363 -16.873 2.494 1.00 57.81 105 LYS A C 1
ATOM 819 O O . LYS A 1 105 ? -10.411 -16.626 3.266 1.00 57.81 105 LYS A O 1
#

Secondary structure (DSSP, 8-state):
--HHHHHHHHHHHHHHHGGG-SEE-SSSEEEEEEEEETTTTEEEEEEEESS---HHHHHHHHHHHHHH-HHHHHHHHTTPEEEEEEE-TTSPEEEEEE-GGGG--

Foldseek 3Di:
DDLVVVQVVVQVVQVVVQVPPQDDPDPFKTFHGWHADSVQLETETEMEGADDDPLVVVLVVCLVVQLPDPVSLVSLVVVHKYWYWYQYPVRDIRIHIDHNVSNPD

Radius of gyration: 13.9 Å; chains: 1; bounding box: 29×28×40 Å

pLDDT: mean 91.22, std 6.33, range [57.81, 97.56]